Protein AF-A0A523JTK3-F1 (afdb_monomer_lite)

Secondary structure (DSSP, 8-state):
-TTS--TT------------HHHHHH----EEEE-TTS-EEEEES--PPPP-

Foldseek 3Di:
DPVVDDPQDDDDDDDDDDDDPVCVVVAFDWDFDADSVRDTPDIGRDDDDDDD

Sequence (52 aa):
AAHKASPGDRLIICTYAVMSEQEVRAHRPRLVYLNEHNEITRTANTIPVQAA

Structure (mmCIF, N/CA/C/O backbone):
data_AF-A0A523JTK3-F1
#
_entry.id   AF-A0A523JTK3-F1
#
loop_
_atom_site.group_PDB
_atom_site.id
_atom_site.type_symbol
_atom_site.label_atom_id
_atom_site.label_alt_id
_atom_site.label_comp_id
_atom_site.label_asym_id
_atom_site.label_entity_id
_atom_site.label_seq_id
_atom_site.pdbx_PDB_ins_code
_atom_site.Cartn_x
_atom_site.Cartn_y
_atom_site.Cartn_z
_atom_site.occupancy
_atom_site.B_iso_or_equiv
_atom_site.auth_seq_id
_atom_site.auth_comp_id
_atom_site.auth_asym_id
_atom_site.auth_atom_id
_atom_site.pdbx_PDB_model_num
ATOM 1 N N . ALA A 1 1 ? 16.542 9.260 2.165 1.00 76.44 1 ALA A N 1
ATOM 2 C CA . ALA A 1 1 ? 15.687 8.233 1.530 1.00 76.44 1 ALA A CA 1
ATOM 3 C C . ALA A 1 1 ? 16.481 7.320 0.594 1.00 76.44 1 ALA A C 1
ATOM 5 O O . ALA A 1 1 ? 16.408 6.117 0.773 1.00 76.44 1 ALA A O 1
ATOM 6 N N . ALA A 1 2 ? 17.299 7.854 -0.322 1.00 77.31 2 ALA A N 1
ATOM 7 C CA . ALA A 1 2 ? 18.045 7.057 -1.310 1.00 77.31 2 ALA A CA 1
ATOM 8 C C . ALA A 1 2 ? 19.028 6.001 -0.745 1.00 77.31 2 ALA A C 1
ATOM 10 O O . ALA A 1 2 ? 19.346 5.048 -1.432 1.00 77.31 2 ALA A O 1
ATOM 11 N N . HIS A 1 3 ? 19.475 6.110 0.512 1.00 89.69 3 HIS A N 1
ATOM 12 C CA . HIS A 1 3 ? 20.276 5.060 1.174 1.00 89.69 3 HIS A CA 1
ATOM 13 C C . HIS A 1 3 ? 19.438 3.947 1.832 1.00 89.69 3 HIS A C 1
ATOM 15 O O . HIS A 1 3 ? 19.982 3.101 2.535 1.00 89.69 3 HIS A O 1
ATOM 21 N N . LYS A 1 4 ? 18.107 3.998 1.709 1.00 92.31 4 LYS A N 1
ATOM 22 C CA . LYS A 1 4 ? 17.164 3.069 2.354 1.00 92.31 4 LYS A CA 1
ATOM 23 C C . LYS A 1 4 ? 16.427 2.172 1.357 1.00 92.31 4 LYS A C 1
ATOM 25 O O . LYS A 1 4 ? 15.698 1.295 1.798 1.00 92.31 4 LYS A O 1
ATOM 30 N N . ALA A 1 5 ? 16.602 2.416 0.061 1.00 95.06 5 ALA A N 1
ATOM 31 C CA . ALA A 1 5 ? 16.059 1.613 -1.024 1.00 95.06 5 ALA A CA 1
ATOM 32 C C . ALA A 1 5 ? 16.938 1.784 -2.270 1.00 95.06 5 ALA A C 1
ATOM 34 O O . ALA A 1 5 ? 17.475 2.870 -2.499 1.00 95.06 5 ALA A O 1
ATOM 35 N N . SER A 1 6 ? 17.056 0.729 -3.066 1.00 96.00 6 SER A N 1
ATOM 36 C CA . SER A 1 6 ? 17.773 0.692 -4.341 1.00 96.00 6 SER A CA 1
ATOM 37 C C . SER A 1 6 ? 16.792 0.530 -5.510 1.00 96.00 6 SER A C 1
ATOM 39 O O . SER A 1 6 ? 15.673 0.048 -5.312 1.00 96.00 6 SER A O 1
ATOM 41 N N . PRO A 1 7 ? 17.170 0.909 -6.746 1.00 94.56 7 PRO A N 1
ATOM 42 C CA . PRO A 1 7 ? 16.366 0.586 -7.921 1.00 94.56 7 PRO A CA 1
ATOM 43 C C . PRO A 1 7 ? 16.065 -0.917 -7.992 1.00 94.56 7 PRO A C 1
ATO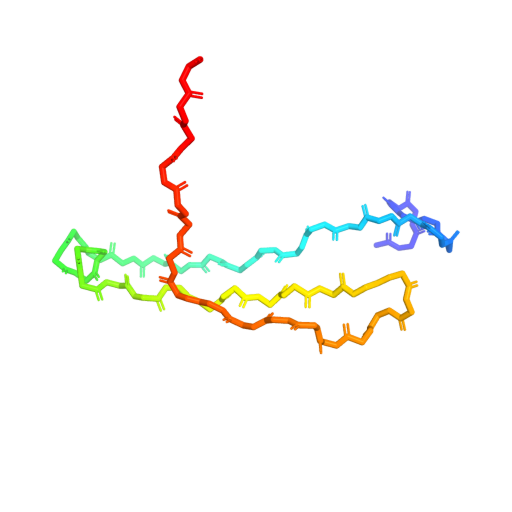M 45 O O . PRO A 1 7 ? 16.976 -1.735 -7.901 1.00 94.56 7 PRO A O 1
ATOM 48 N N . GLY A 1 8 ? 14.786 -1.264 -8.154 1.00 93.81 8 GLY A N 1
ATOM 49 C CA . GLY A 1 8 ? 14.306 -2.650 -8.182 1.00 93.81 8 GLY A CA 1
ATOM 50 C C . GLY A 1 8 ? 13.721 -3.157 -6.860 1.00 93.81 8 GLY A C 1
ATOM 51 O O . GLY A 1 8 ? 13.002 -4.156 -6.877 1.00 93.81 8 GLY A O 1
ATOM 52 N N . ASP A 1 9 ? 13.942 -2.464 -5.738 1.00 95.88 9 ASP A N 1
ATOM 53 C CA . ASP A 1 9 ? 13.302 -2.829 -4.473 1.00 95.88 9 ASP A CA 1
ATOM 54 C C . ASP A 1 9 ? 11.779 -2.675 -4.566 1.00 95.88 9 ASP A C 1
ATOM 56 O O . ASP A 1 9 ? 11.252 -1.647 -5.003 1.00 95.88 9 ASP A O 1
ATOM 60 N N . ARG A 1 10 ? 11.051 -3.692 -4.094 1.00 94.94 10 ARG A N 1
ATOM 61 C CA . ARG A 1 10 ? 9.596 -3.624 -3.939 1.00 94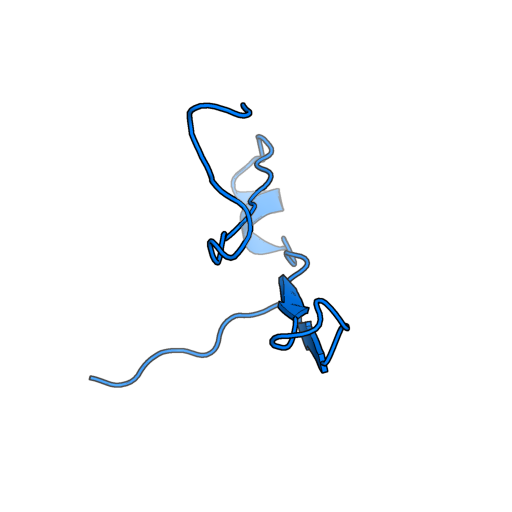.94 10 ARG A CA 1
ATOM 62 C C . ARG A 1 10 ? 9.260 -3.073 -2.559 1.00 94.94 10 ARG A C 1
ATOM 64 O O . ARG A 1 10 ? 9.555 -3.703 -1.548 1.00 94.94 10 ARG A O 1
ATOM 71 N N . LEU A 1 11 ? 8.607 -1.916 -2.526 1.00 95.25 11 LEU A N 1
ATOM 72 C CA . LEU A 1 11 ? 8.246 -1.223 -1.290 1.00 95.25 11 LEU A CA 1
ATOM 73 C C . LEU A 1 11 ? 6.729 -1.190 -1.084 1.00 95.25 11 LEU A C 1
ATOM 75 O O . LEU A 1 11 ? 5.958 -1.151 -2.041 1.00 95.25 11 LEU A O 1
ATOM 79 N N . ILE A 1 12 ? 6.313 -1.137 0.182 1.00 96.62 12 ILE A N 1
ATOM 80 C CA . ILE A 1 12 ? 4.951 -0.775 0.587 1.00 96.62 12 ILE A CA 1
ATOM 81 C C . ILE A 1 12 ? 5.022 0.618 1.211 1.00 96.62 12 ILE A C 1
ATOM 83 O O . ILE A 1 12 ? 5.815 0.849 2.125 1.00 96.62 12 ILE A O 1
ATOM 87 N N . ILE A 1 13 ? 4.202 1.546 0.718 1.00 96.69 13 ILE A N 1
ATOM 88 C CA . ILE A 1 13 ? 4.141 2.926 1.211 1.00 96.69 13 ILE A CA 1
ATOM 89 C C . ILE A 1 13 ? 2.805 3.128 1.926 1.00 96.69 13 ILE A C 1
ATOM 91 O O . ILE A 1 13 ? 1.748 2.939 1.328 1.00 96.69 13 ILE A O 1
ATOM 95 N N . CYS A 1 14 ? 2.860 3.540 3.193 1.00 97.00 14 CYS A N 1
ATOM 96 C CA . CYS A 1 14 ? 1.684 3.786 4.025 1.00 97.00 14 CYS A CA 1
ATOM 97 C C . CYS A 1 14 ? 1.655 5.233 4.518 1.00 97.00 14 CYS A C 1
ATOM 99 O O . CYS A 1 14 ? 2.680 5.793 4.906 1.00 97.00 14 CYS A O 1
ATOM 101 N N . THR A 1 15 ? 0.456 5.805 4.573 1.00 97.19 15 THR A N 1
ATOM 102 C CA . THR A 1 15 ? 0.182 7.089 5.223 1.00 97.19 15 THR A CA 1
ATOM 103 C C . THR A 1 15 ? -0.760 6.866 6.393 1.00 97.19 15 THR A C 1
ATOM 105 O O . THR A 1 15 ? -1.724 6.111 6.265 1.00 97.19 15 THR A O 1
ATOM 108 N N . TYR A 1 16 ? -0.513 7.551 7.504 1.00 96.19 16 TYR A N 1
ATOM 109 C CA . TYR A 1 16 ? -1.298 7.423 8.728 1.00 96.19 16 TYR A CA 1
ATOM 110 C C . TYR A 1 16 ? -1.918 8.768 9.096 1.00 96.19 16 TYR A C 1
ATOM 112 O O . TYR A 1 16 ? -1.355 9.820 8.795 1.00 96.19 16 TYR A O 1
ATOM 120 N N . ALA A 1 17 ? -3.064 8.726 9.765 1.00 95.38 17 ALA A N 1
ATOM 121 C CA . ALA A 1 17 ? -3.726 9.897 10.315 1.00 95.38 17 ALA A CA 1
ATOM 122 C C . ALA A 1 17 ? -4.264 9.567 11.708 1.00 95.38 17 ALA A C 1
ATOM 124 O O . ALA A 1 17 ? -4.635 8.425 11.983 1.00 95.38 17 ALA A O 1
ATOM 125 N N . VAL A 1 18 ? -4.297 10.574 12.578 1.00 97.50 18 VAL A N 1
ATOM 126 C CA . VAL A 1 18 ? -4.954 10.462 13.882 1.00 97.50 18 VAL A CA 1
ATOM 127 C C . VAL A 1 18 ? -6.458 10.573 13.669 1.00 97.50 18 VAL A C 1
ATOM 129 O O . VAL A 1 18 ? -6.917 11.450 12.942 1.00 97.50 18 VAL A O 1
ATOM 132 N N . MET A 1 19 ? -7.206 9.668 14.288 1.00 96.69 19 MET A N 1
ATOM 133 C CA . MET A 1 19 ? -8.658 9.578 14.191 1.00 96.69 19 MET A CA 1
ATOM 134 C C . MET A 1 19 ? -9.221 9.177 15.553 1.00 96.69 19 MET A C 1
ATOM 136 O O . MET A 1 19 ? -8.586 8.429 16.300 1.00 96.69 19 MET A O 1
A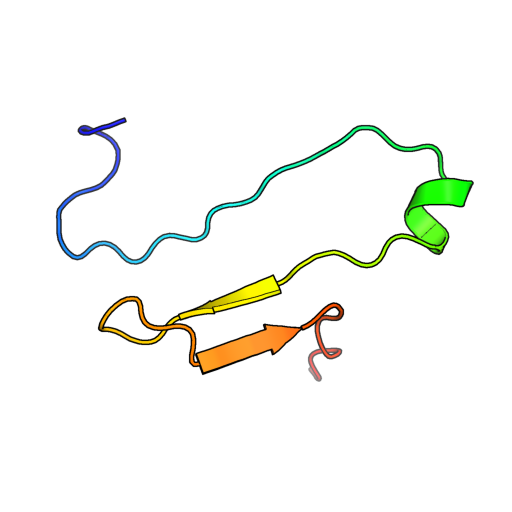TOM 140 N N . SER A 1 20 ? -10.419 9.649 15.867 1.00 98.12 20 SER A N 1
ATOM 141 C CA . SER A 1 20 ? -11.219 9.134 16.975 1.00 98.12 20 SER A CA 1
ATOM 142 C C . SER A 1 20 ? -11.686 7.704 16.695 1.00 98.12 20 SER A C 1
ATOM 144 O O . SER A 1 20 ? -11.774 7.265 15.546 1.00 98.12 20 SER A O 1
ATOM 146 N N . GLU A 1 21 ? -12.072 6.972 17.738 1.00 96.81 21 GLU A N 1
ATOM 147 C CA . GLU A 1 21 ? -12.605 5.615 17.572 1.00 96.81 21 GLU A CA 1
ATOM 148 C C . GLU A 1 21 ? -13.833 5.560 16.651 1.00 96.81 21 GLU A C 1
ATOM 150 O O . GLU A 1 21 ? -14.029 4.585 15.923 1.00 96.81 21 GLU A O 1
ATOM 155 N N . GLN A 1 22 ? -14.673 6.601 16.673 1.00 96.75 22 GLN A N 1
ATOM 156 C CA . GLN A 1 22 ? -15.851 6.680 15.813 1.00 96.75 22 GLN A CA 1
ATOM 157 C C . GLN A 1 22 ? -15.462 6.806 14.338 1.00 96.75 22 GLN A C 1
ATOM 159 O O . GLN A 1 22 ? -16.047 6.124 13.496 1.00 96.75 22 GLN A O 1
ATOM 164 N N . GLU A 1 23 ? -14.464 7.631 14.033 1.00 97.00 23 GLU A N 1
ATOM 165 C CA . GLU A 1 23 ? -13.953 7.810 12.674 1.00 97.00 23 GLU A CA 1
ATOM 166 C C . GLU A 1 23 ? -13.275 6.535 12.164 1.00 97.00 23 GLU A C 1
ATOM 168 O O . GLU A 1 23 ? -13.544 6.120 11.037 1.00 97.00 23 GLU A O 1
ATOM 173 N N . VAL A 1 24 ? -12.483 5.854 13.003 1.00 94.88 24 VAL A N 1
ATOM 174 C CA . VAL A 1 24 ? -11.816 4.589 12.639 1.00 94.88 24 VAL A CA 1
ATOM 175 C C . VAL A 1 24 ? -12.829 3.517 12.236 1.00 94.88 24 VAL A C 1
ATOM 177 O O . VAL A 1 24 ? -12.628 2.838 11.231 1.00 94.88 24 VAL A O 1
ATOM 180 N N . ARG A 1 25 ? -13.948 3.386 12.965 1.00 93.88 25 ARG A N 1
ATOM 181 C CA . ARG A 1 25 ? -14.997 2.395 12.650 1.00 93.88 25 ARG A CA 1
ATOM 182 C C . ARG A 1 25 ? -15.618 2.591 11.265 1.00 93.88 25 ARG A C 1
ATOM 184 O O . ARG A 1 25 ? -16.018 1.614 10.636 1.00 93.88 25 ARG A O 1
ATOM 191 N N . ALA A 1 26 ? -15.712 3.834 10.798 1.00 94.69 26 ALA A N 1
ATOM 192 C CA . ALA A 1 26 ? -16.262 4.170 9.487 1.00 94.69 26 ALA A CA 1
ATOM 193 C C . ALA A 1 26 ? -15.183 4.332 8.400 1.00 94.69 26 ALA A C 1
ATOM 195 O O . ALA A 1 26 ? -15.518 4.481 7.222 1.00 94.69 26 ALA A O 1
ATOM 196 N N . HIS A 1 27 ? -13.900 4.313 8.770 1.00 95.19 27 HIS A N 1
ATOM 197 C CA . HIS A 1 27 ? -12.811 4.606 7.854 1.00 95.19 27 HIS A CA 1
ATOM 198 C C . HIS A 1 27 ? -12.688 3.543 6.755 1.00 95.19 27 HIS A C 1
ATOM 200 O O . HIS A 1 27 ? -12.666 2.336 7.001 1.00 95.19 27 HIS A O 1
ATOM 206 N N . ARG A 1 28 ? -12.576 4.010 5.509 1.00 95.06 28 ARG A N 1
ATOM 207 C CA . ARG A 1 28 ? -12.349 3.188 4.318 1.00 95.06 28 ARG A CA 1
ATOM 208 C C . ARG A 1 28 ? -10.984 3.566 3.736 1.00 95.06 28 ARG A C 1
ATOM 210 O O . ARG A 1 28 ? -10.911 4.561 3.011 1.00 95.06 28 ARG A O 1
ATOM 217 N N . PRO A 1 29 ? -9.902 2.833 4.063 1.00 95.56 29 PRO A N 1
ATOM 218 C CA . PRO A 1 29 ? -8.575 3.159 3.553 1.00 95.56 29 PRO A CA 1
ATOM 219 C C . PRO A 1 29 ? -8.546 3.031 2.029 1.00 95.56 29 PRO A C 1
ATOM 221 O O . PRO A 1 29 ? -9.359 2.325 1.441 1.00 95.56 29 PRO A O 1
ATOM 224 N N . ARG A 1 30 ? -7.597 3.692 1.368 1.00 96.69 30 ARG A N 1
ATOM 225 C CA . ARG A 1 30 ? -7.370 3.518 -0.073 1.00 96.69 30 ARG A CA 1
ATOM 226 C C . ARG A 1 30 ? -6.173 2.603 -0.276 1.00 96.69 30 ARG A C 1
ATOM 228 O O . ARG A 1 30 ? -5.051 2.978 0.043 1.00 96.69 30 ARG A O 1
ATOM 235 N N . LEU A 1 3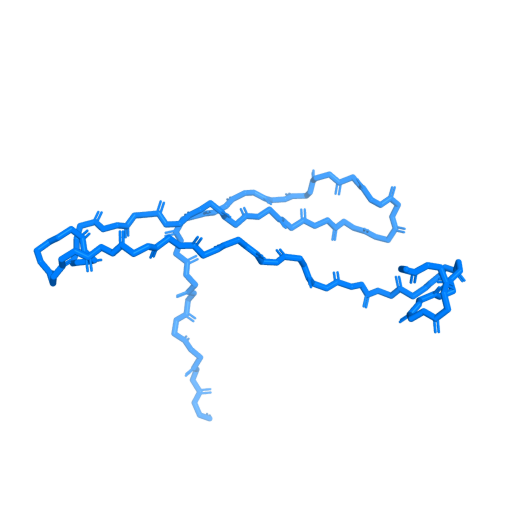1 ? -6.421 1.418 -0.817 1.00 97.31 31 LEU A N 1
ATOM 236 C CA . LEU A 1 31 ? -5.398 0.443 -1.178 1.00 97.31 31 LEU A CA 1
ATOM 237 C C . LEU A 1 31 ? -5.185 0.501 -2.689 1.00 97.31 31 LEU A C 1
ATOM 239 O O . LEU A 1 31 ? -6.149 0.407 -3.450 1.00 97.31 31 LEU A O 1
ATOM 243 N N . VAL A 1 32 ? -3.933 0.642 -3.118 1.00 97.31 32 VAL A N 1
ATOM 244 C CA . VAL A 1 32 ? -3.538 0.653 -4.531 1.00 97.31 32 VAL A CA 1
ATOM 245 C C . VAL A 1 32 ? -2.533 -0.469 -4.743 1.00 97.31 32 VAL A C 1
ATOM 247 O O . VAL A 1 32 ? -1.471 -0.477 -4.127 1.00 97.31 32 VAL A O 1
ATOM 250 N N . TYR A 1 33 ? -2.891 -1.430 -5.589 1.00 96.69 33 TYR A N 1
ATOM 251 C CA . TYR A 1 33 ? -2.044 -2.558 -5.952 1.00 96.69 33 TYR A CA 1
ATOM 252 C C . TYR A 1 33 ? -1.399 -2.283 -7.305 1.00 96.69 33 TYR A C 1
ATOM 254 O O . TYR A 1 33 ? -2.081 -1.884 -8.253 1.00 96.69 33 TYR A O 1
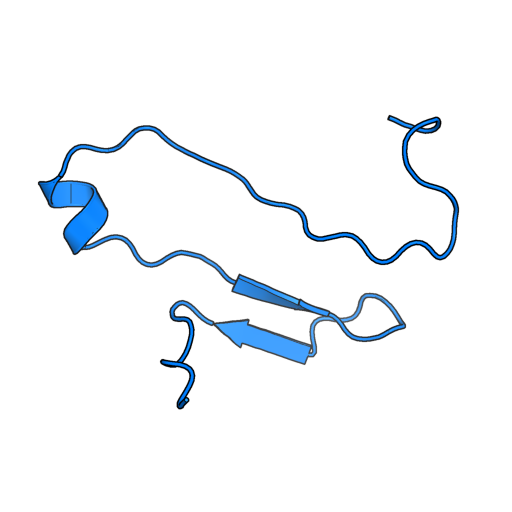ATOM 262 N N . LEU A 1 34 ? -0.089 -2.504 -7.371 1.00 97.62 34 LEU A N 1
ATOM 263 C CA . LEU A 1 34 ? 0.733 -2.277 -8.553 1.00 97.62 34 LEU A CA 1
ATOM 264 C C . LEU A 1 34 ? 1.299 -3.607 -9.071 1.00 97.62 34 LEU A C 1
ATOM 266 O O . LEU A 1 34 ? 1.549 -4.518 -8.274 1.00 97.62 34 LEU A O 1
ATOM 270 N N . ASN A 1 35 ? 1.501 -3.724 -10.385 1.00 96.81 35 ASN A N 1
ATOM 271 C CA . ASN A 1 35 ? 2.297 -4.806 -10.981 1.00 96.81 35 ASN A CA 1
ATOM 272 C C . ASN A 1 35 ? 3.807 -4.496 -10.928 1.00 96.81 35 ASN A C 1
ATOM 274 O O . ASN A 1 35 ? 4.240 -3.479 -10.386 1.00 96.81 35 ASN A O 1
ATOM 278 N N . GLU A 1 36 ? 4.623 -5.382 -11.499 1.00 96.00 36 GLU A N 1
ATOM 279 C CA . GLU A 1 36 ? 6.075 -5.222 -11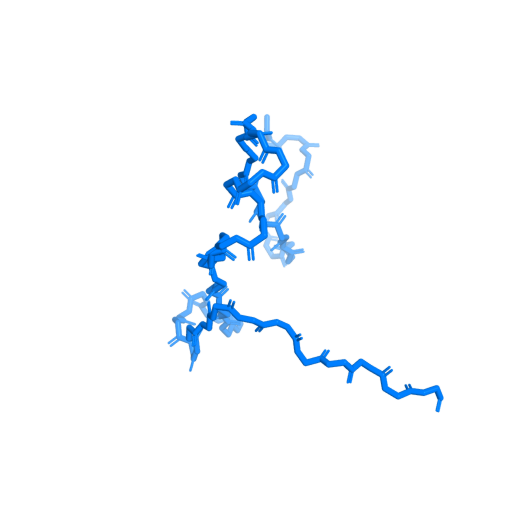.641 1.00 96.00 36 GLU A CA 1
ATOM 280 C C . GLU A 1 36 ? 6.514 -3.990 -12.449 1.00 96.00 36 GLU A C 1
ATOM 282 O O . GLU A 1 36 ? 7.653 -3.550 -12.305 1.00 96.00 36 GLU A O 1
ATOM 287 N N . HIS A 1 37 ? 5.621 -3.407 -13.251 1.00 96.69 37 HIS A N 1
ATOM 288 C CA . HIS A 1 37 ? 5.871 -2.205 -14.047 1.00 96.69 37 HIS A CA 1
ATOM 289 C C . HIS A 1 37 ? 5.368 -0.920 -13.371 1.00 96.69 37 HIS A C 1
ATOM 291 O O . HIS A 1 37 ? 5.392 0.147 -13.979 1.00 96.69 37 HIS A O 1
ATOM 297 N N . ASN A 1 38 ? 4.958 -1.000 -12.098 1.00 96.38 38 ASN A N 1
ATOM 298 C CA . ASN A 1 38 ? 4.346 0.094 -11.337 1.00 96.38 38 ASN A CA 1
ATOM 299 C C . ASN A 1 38 ? 3.023 0.612 -11.932 1.00 96.38 38 ASN A C 1
ATOM 301 O O . ASN A 1 38 ? 2.627 1.750 -11.678 1.00 96.38 38 ASN A O 1
ATOM 305 N N . GLU A 1 39 ? 2.309 -0.219 -12.688 1.00 98.12 39 GLU A N 1
ATOM 306 C CA . GLU A 1 39 ? 0.976 0.090 -13.203 1.00 98.12 39 GLU A CA 1
ATOM 307 C C . GLU A 1 39 ? -0.093 -0.370 -12.210 1.00 98.12 39 GLU A C 1
ATOM 309 O O . GLU A 1 39 ? 0.036 -1.418 -11.571 1.00 98.12 39 GLU A O 1
ATOM 314 N N . ILE A 1 40 ? -1.176 0.399 -12.087 1.00 97.69 40 ILE A N 1
ATOM 315 C CA . ILE A 1 40 ? -2.280 0.072 -11.181 1.00 97.69 40 ILE A CA 1
ATOM 316 C C . ILE A 1 40 ? -3.064 -1.114 -11.738 1.00 97.69 40 ILE A C 1
ATOM 318 O O . ILE A 1 40 ? -3.731 -1.001 -12.761 1.00 97.69 40 ILE A O 1
ATOM 322 N N . THR A 1 41 ? -3.046 -2.231 -11.015 1.00 97.56 41 THR A N 1
ATOM 323 C CA . THR A 1 41 ? -3.815 -3.434 -11.367 1.00 97.56 41 THR A CA 1
ATOM 324 C C . THR A 1 41 ? -5.136 -3.523 -10.623 1.00 97.56 41 THR A C 1
ATOM 326 O O . THR A 1 41 ? -6.099 -4.100 -11.124 1.00 97.56 41 THR A O 1
ATOM 329 N N . ARG A 1 42 ? -5.203 -2.962 -9.410 1.00 96.50 42 ARG A N 1
ATOM 330 C CA . ARG A 1 42 ? -6.409 -2.986 -8.579 1.00 96.50 42 ARG A CA 1
ATOM 331 C C . ARG A 1 42 ? -6.404 -1.849 -7.569 1.00 96.50 42 ARG A C 1
ATOM 333 O O . ARG A 1 42 ? -5.373 -1.530 -6.982 1.00 96.50 42 ARG A O 1
ATOM 340 N N . THR A 1 43 ? -7.583 -1.314 -7.278 1.00 96.88 43 THR A N 1
ATOM 341 C CA . THR A 1 43 ? -7.818 -0.482 -6.095 1.00 96.88 43 THR A CA 1
ATOM 342 C C . THR A 1 43 ? -8.857 -1.144 -5.195 1.00 96.88 43 THR A C 1
ATOM 344 O O . THR A 1 43 ? -9.726 -1.877 -5.665 1.00 96.88 43 THR A O 1
ATOM 347 N N . ALA A 1 44 ? -8.731 -0.959 -3.884 1.00 95.81 44 ALA A N 1
ATOM 348 C CA . ALA A 1 44 ? -9.660 -1.514 -2.905 1.00 95.81 44 ALA A CA 1
ATOM 349 C C . ALA A 1 44 ? -9.756 -0.610 -1.674 1.00 95.81 44 ALA A C 1
ATOM 351 O O . ALA A 1 44 ? -8.928 0.279 -1.473 1.00 95.81 44 ALA A O 1
ATOM 352 N N . ASN A 1 45 ? -10.758 -0.861 -0.836 1.00 95.06 45 ASN A N 1
ATOM 353 C CA . ASN A 1 45 ? -10.941 -0.169 0.439 1.00 95.06 45 ASN A CA 1
ATOM 354 C C . ASN A 1 45 ? -11.127 -1.111 1.639 1.00 95.06 45 ASN A C 1
ATOM 356 O O . ASN A 1 45 ? -11.556 -0.696 2.716 1.00 95.06 45 ASN A O 1
ATOM 360 N N . THR A 1 46 ? -10.809 -2.388 1.440 1.00 90.56 46 THR A N 1
ATOM 361 C CA . THR A 1 46 ? -10.833 -3.436 2.455 1.00 90.56 46 THR A CA 1
ATOM 362 C C . THR A 1 46 ? -9.778 -4.488 2.122 1.00 90.56 46 THR A C 1
ATOM 364 O O . THR A 1 46 ? -9.430 -4.672 0.952 1.00 90.56 46 THR A O 1
ATOM 367 N N . ILE A 1 47 ? -9.260 -5.155 3.150 1.00 86.94 47 ILE A N 1
ATOM 368 C CA . ILE A 1 47 ? -8.345 -6.290 3.020 1.00 86.94 47 ILE A CA 1
ATOM 369 C C . ILE A 1 47 ? -9.151 -7.539 3.393 1.00 86.94 47 ILE A C 1
ATOM 371 O O . ILE A 1 47 ? -9.783 -7.537 4.452 1.00 86.94 47 ILE A O 1
ATOM 375 N N . PRO A 1 48 ? -9.179 -8.581 2.546 1.00 85.56 48 PRO A N 1
ATOM 376 C CA . PRO A 1 48 ? -9.898 -9.808 2.863 1.00 85.56 48 PRO A CA 1
ATOM 377 C C . PRO A 1 48 ? -9.294 -10.493 4.094 1.00 85.56 48 PRO A C 1
ATOM 379 O O . PRO A 1 48 ? -8.086 -10.432 4.322 1.00 85.56 48 PRO A O 1
ATOM 382 N N . VAL A 1 49 ? -10.143 -11.166 4.873 1.00 88.69 49 VAL A N 1
ATOM 383 C CA . VAL A 1 49 ? -9.702 -11.977 6.014 1.00 88.69 49 VAL A CA 1
ATOM 384 C C . VAL A 1 49 ? -8.860 -13.139 5.491 1.00 88.69 49 VAL A C 1
ATOM 386 O O . VAL A 1 49 ? -9.287 -13.864 4.593 1.00 88.69 49 VAL A O 1
ATOM 389 N N . GLN A 1 50 ? -7.664 -13.310 6.046 1.00 83.56 50 GLN A N 1
ATOM 390 C CA . GLN A 1 50 ? -6.796 -14.436 5.724 1.00 83.56 50 GLN A CA 1
ATOM 391 C C . GLN A 1 50 ? -7.228 -15.661 6.545 1.00 83.56 50 GLN A C 1
ATOM 393 O O . GLN A 1 50 ? -7.348 -15.569 7.766 1.00 83.56 50 GLN A O 1
ATOM 398 N N . ALA A 1 51 ? -7.494 -16.787 5.878 1.00 80.44 51 ALA A N 1
ATOM 399 C CA . ALA A 1 51 ? -7.742 -18.068 6.543 1.00 80.44 51 ALA A CA 1
ATOM 400 C C . ALA A 1 51 ? -6.427 -18.667 7.088 1.00 80.44 51 ALA A C 1
ATOM 402 O O . ALA A 1 51 ? -5.353 -18.335 6.580 1.00 80.44 51 ALA A O 1
ATOM 403 N N . ALA A 1 52 ? -6.533 -19.500 8.130 1.00 73.12 52 ALA A N 1
ATOM 404 C CA . ALA A 1 52 ? -5.406 -20.156 8.805 1.00 73.12 52 ALA A CA 1
ATOM 405 C C . ALA A 1 52 ? -4.809 -21.314 7.994 1.00 73.12 52 ALA A C 1
ATOM 407 O O . ALA A 1 52 ? -5.586 -21.984 7.274 1.00 73.12 52 ALA A O 1
#

pLDDT: mean 93.66, std 5.8, range [73.12, 98.12]

Radius of gyration: 14.88 Å; chains: 1; bounding box: 36×31×32 Å